Protein AF-A0A2S0KR18-F1 (afdb_monomer_lite)

Foldseek 3Di:
DDPVVVVQLVVQLVVQLVVLVVVLVVLVVVVLDDPVLSVVLSVVLSVQLSVLLSVLLVVLLVCLVVPPDPDDDDPPPPVRVVVSVVCSVPVSNVVRSCCSSVVVSVVSCVVSPSDD

Sequence (116 aa):
MDIDYKKSIICYAITSFFWIICWTIVLAQNGVMGIGKGTVFFLIAVLVGIPCGVIGGIIGNIIRTAAHPDMIITSNGVWGLLFQKIFWKIGPQAIGILFGAAIPFMILSKLFGFAE

Structure (mmCIF, N/CA/C/O backbone):
data_AF-A0A2S0KR18-F1
#
_entry.id   AF-A0A2S0KR18-F1
#
loop_
_atom_site.group_PDB
_atom_site.id
_atom_site.type_symbol
_atom_site.label_atom_id
_atom_site.label_alt_id
_atom_site.label_comp_id
_atom_site.label_asym_id
_atom_site.label_entity_id
_atom_site.label_seq_id
_atom_site.pdbx_PDB_ins_code
_atom_site.Cartn_x
_atom_site.Cartn_y
_atom_site.Cartn_z
_atom_site.occupancy
_atom_site.B_iso_or_equiv
_atom_site.auth_seq_id
_atom_site.auth_comp_id
_atom_site.auth_asym_id
_atom_site.auth_atom_id
_atom_site.pdbx_PDB_model_num
ATOM 1 N N . MET A 1 1 ? 22.885 -3.476 0.757 1.00 54.66 1 MET A N 1
ATOM 2 C CA . MET A 1 1 ? 21.514 -2.932 0.645 1.00 54.66 1 MET A CA 1
ATOM 3 C C . MET A 1 1 ? 21.657 -1.478 0.244 1.00 54.66 1 MET A C 1
ATOM 5 O O . MET A 1 1 ? 21.974 -0.651 1.096 1.00 54.66 1 MET A O 1
ATOM 9 N N . ASP A 1 2 ? 21.539 -1.207 -1.050 1.00 65.25 2 ASP A N 1
ATOM 10 C CA . ASP A 1 2 ? 21.913 0.083 -1.628 1.00 65.25 2 ASP A CA 1
ATOM 11 C C . ASP A 1 2 ? 20.983 1.210 -1.171 1.00 65.25 2 ASP A C 1
ATOM 13 O O . ASP A 1 2 ? 19.818 0.991 -0.824 1.00 65.25 2 ASP A O 1
ATOM 17 N N . ILE A 1 3 ? 21.510 2.435 -1.147 1.00 65.88 3 ILE A N 1
ATOM 18 C CA . ILE A 1 3 ? 20.792 3.639 -0.699 1.00 65.88 3 ILE A CA 1
ATOM 19 C C . ILE A 1 3 ? 19.483 3.828 -1.488 1.00 65.88 3 ILE A C 1
ATOM 21 O O . ILE A 1 3 ? 18.470 4.241 -0.918 1.00 65.88 3 ILE A O 1
ATOM 25 N N . ASP A 1 4 ? 19.466 3.447 -2.764 1.00 75.88 4 ASP A N 1
ATOM 26 C CA . ASP A 1 4 ? 18.290 3.550 -3.632 1.00 75.88 4 ASP A CA 1
ATOM 27 C C . ASP A 1 4 ? 17.179 2.551 -3.278 1.00 75.88 4 ASP A C 1
ATOM 29 O O . ASP A 1 4 ? 15.991 2.856 -3.424 1.00 75.88 4 ASP A O 1
ATOM 33 N N . TYR A 1 5 ? 17.532 1.394 -2.711 1.00 77.12 5 TYR A N 1
ATOM 34 C CA . TYR A 1 5 ? 16.550 0.428 -2.220 1.00 77.12 5 TYR A CA 1
ATOM 35 C C . TYR A 1 5 ? 15.832 0.946 -0.967 1.00 77.12 5 TYR A C 1
ATOM 37 O O . TYR A 1 5 ? 14.607 0.865 -0.867 1.00 77.12 5 TYR A O 1
ATOM 45 N N . LYS A 1 6 ? 16.573 1.566 -0.038 1.00 81.50 6 LYS A N 1
ATOM 46 C CA . LYS A 1 6 ? 15.986 2.179 1.168 1.00 81.50 6 LYS A CA 1
ATOM 47 C C . LYS A 1 6 ? 15.031 3.322 0.818 1.00 81.50 6 LYS A C 1
ATOM 49 O O . LYS A 1 6 ? 13.933 3.383 1.367 1.00 81.50 6 LYS A O 1
ATOM 54 N N . LYS A 1 7 ? 15.415 4.189 -0.127 1.00 84.81 7 LYS A N 1
ATOM 55 C CA . LYS A 1 7 ? 14.536 5.254 -0.642 1.00 84.81 7 LYS A CA 1
ATOM 56 C C . LYS A 1 7 ? 13.256 4.678 -1.255 1.00 84.81 7 LYS A C 1
ATOM 58 O O . LYS A 1 7 ? 12.173 5.179 -0.974 1.00 84.81 7 LYS A O 1
ATOM 63 N N . SER A 1 8 ? 13.371 3.590 -2.018 1.00 85.38 8 SER A N 1
ATOM 64 C CA . SER A 1 8 ? 12.221 2.925 -2.643 1.00 85.38 8 SER A CA 1
ATOM 65 C C . SER A 1 8 ? 11.236 2.361 -1.613 1.00 85.38 8 SER A C 1
ATOM 67 O O . SER A 1 8 ? 10.036 2.582 -1.748 1.00 85.38 8 SER A O 1
ATOM 69 N N . ILE A 1 9 ? 11.721 1.722 -0.540 1.00 89.75 9 ILE A N 1
ATOM 70 C CA . ILE A 1 9 ? 10.861 1.231 0.555 1.00 89.75 9 ILE A CA 1
ATOM 71 C C . ILE A 1 9 ? 10.086 2.376 1.213 1.00 89.75 9 ILE A C 1
ATOM 73 O O . ILE A 1 9 ? 8.887 2.244 1.457 1.00 89.75 9 ILE A O 1
ATOM 77 N N . ILE A 1 10 ? 10.748 3.506 1.480 1.00 92.00 10 ILE A N 1
ATOM 78 C CA . ILE A 1 10 ? 10.093 4.682 2.068 1.00 92.00 10 ILE A CA 1
ATOM 79 C C . ILE A 1 10 ? 8.981 5.186 1.138 1.00 92.00 10 ILE A C 1
ATOM 81 O O . ILE A 1 10 ? 7.869 5.444 1.595 1.00 92.00 10 ILE A O 1
ATOM 85 N N . CYS A 1 11 ? 9.233 5.253 -0.173 1.00 90.94 11 CYS A N 1
ATOM 86 C CA . CYS A 1 11 ? 8.202 5.607 -1.149 1.00 90.94 11 CYS A CA 1
ATOM 87 C C . CYS A 1 11 ? 7.025 4.615 -1.143 1.00 90.94 11 CYS A C 1
ATOM 89 O O . CYS A 1 11 ? 5.873 5.042 -1.231 1.00 90.94 11 CYS A O 1
ATOM 91 N N . TYR A 1 12 ? 7.279 3.310 -1.002 1.00 93.75 12 TYR A N 1
ATOM 92 C CA . TYR A 1 12 ? 6.217 2.298 -0.918 1.00 93.75 12 TYR A CA 1
ATOM 93 C C . TYR A 1 12 ? 5.378 2.457 0.354 1.00 93.75 12 TYR A C 1
ATOM 95 O O . TYR A 1 12 ? 4.154 2.361 0.300 1.00 93.75 12 TYR A O 1
ATOM 103 N N . ALA A 1 13 ? 6.009 2.775 1.485 1.00 93.69 13 ALA A N 1
ATOM 104 C CA . ALA A 1 13 ? 5.303 3.026 2.737 1.00 93.69 13 ALA A CA 1
ATOM 105 C C . ALA A 1 13 ? 4.412 4.277 2.648 1.00 93.69 13 ALA A C 1
ATOM 107 O O . ALA A 1 13 ? 3.237 4.221 3.009 1.00 93.69 13 ALA A O 1
ATOM 108 N N . ILE A 1 14 ? 4.940 5.382 2.105 1.00 94.38 14 ILE A N 1
ATOM 109 C CA . ILE A 1 14 ? 4.191 6.639 1.928 1.00 94.38 14 ILE A CA 1
ATOM 110 C C . ILE A 1 14 ? 2.994 6.436 0.992 1.00 94.38 14 ILE A C 1
ATOM 112 O O . ILE A 1 14 ? 1.882 6.859 1.303 1.00 94.38 14 ILE A O 1
ATOM 116 N N . THR A 1 15 ? 3.199 5.763 -0.142 1.00 93.06 15 THR A N 1
ATOM 117 C CA . THR A 1 15 ? 2.118 5.492 -1.106 1.00 93.06 15 THR A CA 1
ATOM 118 C C . THR A 1 15 ? 1.054 4.557 -0.533 1.00 93.06 15 THR A C 1
ATOM 120 O O . THR A 1 15 ? -0.133 4.809 -0.727 1.00 93.06 15 THR A O 1
ATOM 123 N N . SER A 1 16 ? 1.444 3.535 0.235 1.00 92.62 16 SER A N 1
ATOM 124 C CA . SER A 1 16 ? 0.498 2.652 0.937 1.00 92.62 16 SER A CA 1
ATOM 125 C C . SER A 1 16 ? -0.336 3.421 1.964 1.00 92.62 16 SER A C 1
ATOM 127 O O . SER A 1 16 ? -1.552 3.256 2.029 1.00 92.62 16 SER A O 1
ATOM 129 N N . PHE A 1 17 ? 0.298 4.305 2.738 1.00 95.06 17 PHE A N 1
ATOM 130 C CA . PHE A 1 17 ? -0.392 5.133 3.725 1.00 95.06 17 PHE A CA 1
ATOM 131 C C . PHE A 1 17 ? -1.418 6.072 3.082 1.00 95.06 17 PHE A C 1
ATOM 133 O O . PHE A 1 17 ? -2.549 6.172 3.557 1.00 95.06 17 PHE A O 1
ATOM 140 N N . PHE A 1 18 ? -1.050 6.702 1.963 1.00 94.81 18 PHE A N 1
ATOM 141 C CA . PHE A 1 18 ? -1.965 7.534 1.185 1.00 94.81 18 PHE A CA 1
ATOM 142 C C . PHE A 1 18 ? -3.209 6.750 0.735 1.00 94.81 18 PHE A C 1
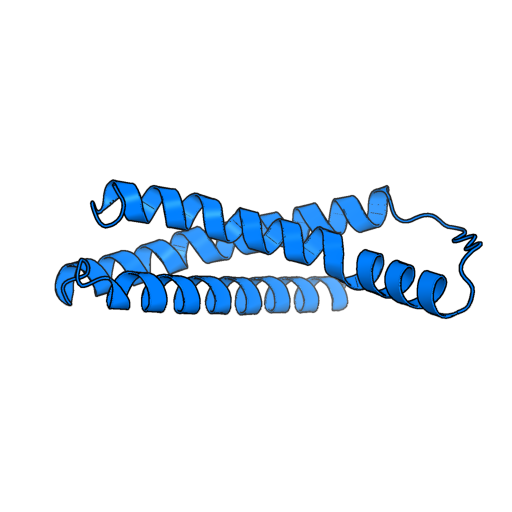ATOM 144 O O . PHE A 1 18 ? -4.331 7.209 0.945 1.00 94.81 18 PHE A O 1
ATOM 151 N N . TRP A 1 19 ? -3.027 5.537 0.200 1.00 92.88 19 TRP A N 1
ATOM 152 C CA . TRP A 1 19 ? -4.142 4.674 -0.210 1.00 92.88 19 TRP A CA 1
ATOM 153 C C . TRP A 1 19 ? -5.081 4.311 0.945 1.00 92.88 19 TRP A C 1
ATOM 155 O O . TRP A 1 19 ? -6.301 4.376 0.786 1.00 92.88 19 TRP A O 1
ATOM 165 N N . ILE A 1 20 ? -4.531 3.990 2.119 1.00 93.31 20 ILE A N 1
ATOM 166 C CA . ILE A 1 20 ? -5.323 3.665 3.315 1.00 93.31 20 ILE A CA 1
ATOM 167 C C . ILE A 1 20 ? -6.165 4.867 3.754 1.00 93.31 20 ILE A C 1
ATOM 169 O O . ILE A 1 20 ? -7.348 4.702 4.060 1.00 93.31 20 ILE A O 1
ATOM 173 N N . ILE A 1 21 ? -5.597 6.078 3.748 1.00 92.81 21 ILE A N 1
ATOM 174 C CA . ILE A 1 21 ? -6.345 7.305 4.059 1.00 92.81 21 ILE A CA 1
ATOM 175 C C . ILE A 1 21 ? -7.486 7.497 3.059 1.00 92.81 21 ILE A C 1
ATOM 177 O O . ILE A 1 21 ? -8.631 7.675 3.475 1.00 92.81 21 ILE A O 1
ATOM 181 N N . CYS A 1 22 ? -7.200 7.418 1.757 1.00 92.00 22 CYS A N 1
ATOM 182 C CA . CYS A 1 22 ? -8.209 7.593 0.715 1.00 92.00 22 CYS A CA 1
ATOM 183 C C . CYS A 1 22 ? -9.377 6.614 0.877 1.00 92.00 22 CYS A C 1
ATOM 185 O O . CYS A 1 22 ? -10.530 7.043 0.883 1.00 92.00 22 CYS A O 1
ATOM 187 N N . TRP A 1 23 ? -9.108 5.320 1.068 1.00 90.62 23 TRP A N 1
ATOM 188 C CA . TRP A 1 23 ? -10.188 4.352 1.268 1.00 90.62 23 TRP A CA 1
ATOM 189 C C . TRP A 1 23 ? -10.935 4.543 2.584 1.00 90.62 23 TRP A C 1
ATOM 191 O O . TRP A 1 23 ? -12.148 4.349 2.617 1.00 90.62 23 TRP A O 1
ATOM 201 N N . THR A 1 24 ? -10.256 4.961 3.653 1.00 88.75 24 THR A N 1
ATOM 202 C CA . THR A 1 24 ? -10.929 5.263 4.925 1.00 88.75 24 THR A CA 1
ATOM 203 C C . THR A 1 24 ? -11.896 6.438 4.767 1.00 88.75 24 THR A C 1
ATOM 205 O O . THR A 1 24 ? -13.010 6.373 5.277 1.00 88.75 24 THR A O 1
ATOM 208 N N . ILE A 1 25 ? -11.520 7.477 4.010 1.00 89.00 25 ILE A N 1
ATOM 209 C CA . ILE A 1 25 ? -12.404 8.613 3.696 1.00 89.00 25 ILE A CA 1
ATOM 210 C C . ILE A 1 25 ? -13.618 8.147 2.887 1.00 89.00 25 ILE A C 1
ATOM 212 O O . ILE A 1 25 ? -14.745 8.495 3.233 1.00 89.00 25 ILE A O 1
ATOM 216 N N . VAL A 1 26 ? -13.407 7.333 1.847 1.00 88.06 26 VAL A N 1
ATOM 217 C CA . VAL A 1 26 ? -14.506 6.769 1.042 1.00 88.06 26 VAL A CA 1
ATOM 218 C C . VAL A 1 26 ? -15.452 5.941 1.917 1.00 88.06 26 VAL A C 1
ATOM 220 O O . VAL A 1 26 ? -16.667 6.069 1.814 1.00 88.06 26 VAL A O 1
ATOM 223 N N . LEU A 1 27 ? -14.914 5.135 2.834 1.00 84.88 27 LEU A N 1
ATOM 224 C CA . LEU A 1 27 ? -15.719 4.320 3.742 1.00 84.88 27 LEU A CA 1
ATOM 225 C C . LEU A 1 27 ? -16.481 5.174 4.771 1.00 84.88 27 LEU A C 1
ATOM 227 O O . LEU A 1 27 ? -17.617 4.852 5.113 1.00 84.88 27 LEU A O 1
ATOM 231 N N . ALA A 1 28 ? -15.897 6.286 5.227 1.00 84.25 28 ALA A N 1
ATOM 232 C CA . ALA A 1 28 ? -16.558 7.241 6.114 1.00 84.25 28 ALA A CA 1
ATOM 233 C C . ALA A 1 28 ? -17.721 7.980 5.426 1.00 84.25 28 ALA A C 1
ATOM 235 O O . ALA A 1 28 ? -18.738 8.244 6.068 1.00 84.25 28 ALA A O 1
ATOM 236 N N . GLN A 1 29 ? -17.616 8.260 4.121 1.00 83.62 29 GLN A N 1
ATOM 237 C CA . GLN A 1 29 ? -18.698 8.875 3.336 1.00 83.62 29 GLN A CA 1
ATOM 238 C C . GLN A 1 29 ? -19.944 7.986 3.230 1.00 83.62 29 GLN A C 1
ATOM 240 O O . GLN A 1 29 ? -21.048 8.509 3.107 1.00 83.62 29 GLN A O 1
ATOM 245 N N . ASN A 1 30 ? -19.796 6.664 3.353 1.00 80.00 30 ASN A N 1
ATOM 246 C CA . ASN A 1 30 ? -20.923 5.727 3.339 1.00 80.00 30 ASN A CA 1
ATOM 247 C C . ASN A 1 30 ? -21.745 5.736 4.647 1.00 80.00 30 ASN A C 1
ATOM 249 O O . ASN A 1 30 ? -22.703 4.979 4.769 1.00 80.00 30 ASN A O 1
ATOM 253 N N . GLY A 1 31 ? -21.381 6.545 5.652 1.00 70.19 31 GLY A N 1
ATOM 254 C CA . GLY A 1 31 ? -22.148 6.706 6.898 1.00 70.19 31 GLY A CA 1
ATOM 255 C C . GLY A 1 31 ? -22.100 5.512 7.864 1.00 70.19 31 GLY A C 1
ATOM 256 O O . GLY A 1 31 ? -22.610 5.599 8.977 1.00 70.19 31 GLY A O 1
ATOM 257 N N . VAL A 1 32 ? -21.445 4.414 7.479 1.00 70.50 32 VAL A N 1
ATOM 258 C CA . VAL A 1 32 ? -21.302 3.175 8.269 1.00 70.50 32 VAL A CA 1
ATOM 259 C C . VAL A 1 32 ? -20.286 3.298 9.414 1.00 70.50 32 VAL A C 1
ATOM 261 O O . VAL A 1 32 ? -20.292 2.502 10.354 1.00 70.50 32 VAL A O 1
ATOM 264 N N . MET A 1 33 ? -19.396 4.293 9.356 1.00 76.19 33 MET A N 1
ATOM 265 C CA . MET A 1 33 ? -18.245 4.403 10.250 1.00 76.19 33 MET A CA 1
ATOM 266 C C . MET A 1 33 ? -18.478 5.437 11.364 1.00 76.19 33 MET A C 1
ATOM 268 O O . MET A 1 33 ? -18.245 6.629 11.191 1.00 76.19 33 MET A O 1
ATOM 272 N N . GLY A 1 34 ? -18.906 4.983 12.546 1.00 80.31 34 GLY A N 1
ATOM 273 C CA . GLY A 1 34 ? -18.947 5.833 13.745 1.00 80.31 34 GLY A CA 1
ATOM 274 C C . GLY A 1 34 ? -17.541 6.206 14.243 1.00 80.31 34 GLY A C 1
ATOM 275 O O . GLY A 1 34 ? -16.612 5.413 14.099 1.00 80.31 34 GLY A O 1
ATOM 276 N N . ILE A 1 35 ? -17.385 7.371 14.889 1.00 79.00 35 ILE A N 1
ATOM 277 C CA . ILE A 1 35 ? -16.081 7.949 15.302 1.00 79.00 35 ILE A CA 1
ATOM 278 C C . ILE A 1 35 ? -15.203 6.942 16.073 1.00 79.00 35 ILE A C 1
ATOM 280 O O . ILE A 1 35 ? -14.022 6.773 15.763 1.00 79.00 35 ILE A O 1
ATOM 284 N N . GLY A 1 36 ? -15.786 6.230 17.046 1.00 81.81 36 GLY A N 1
ATOM 285 C CA . GLY A 1 36 ? -15.061 5.257 17.871 1.00 81.81 36 GLY A CA 1
ATOM 286 C C . GLY A 1 36 ? -14.542 4.060 17.069 1.00 81.81 36 GLY A C 1
ATOM 287 O O . GLY A 1 36 ? -13.343 3.782 17.066 1.00 81.81 36 GLY A O 1
ATOM 288 N N . LYS A 1 37 ? -15.431 3.380 16.332 1.00 83.19 37 LYS A N 1
ATOM 289 C CA . LYS A 1 37 ? -15.058 2.220 15.505 1.00 83.19 37 LYS A CA 1
ATOM 290 C C . LYS A 1 37 ? -14.123 2.615 14.355 1.00 83.19 37 LYS A C 1
ATOM 292 O O . LYS A 1 37 ? -13.210 1.860 14.040 1.00 83.19 37 LYS A O 1
ATOM 297 N N . GLY A 1 38 ? -14.315 3.800 13.773 1.00 85.56 38 GLY A N 1
ATOM 298 C CA . GLY A 1 38 ? -13.490 4.322 12.684 1.00 85.56 38 GLY A CA 1
ATOM 299 C C . GLY A 1 38 ? -12.052 4.610 13.095 1.00 85.56 38 GLY A C 1
ATOM 300 O O . GLY A 1 38 ? -11.126 4.269 12.364 1.00 85.56 38 GLY A O 1
ATOM 301 N N . THR A 1 39 ? -11.848 5.153 14.297 1.00 86.06 39 THR A N 1
ATOM 302 C CA . THR A 1 39 ? -10.497 5.436 14.807 1.00 86.06 39 THR A CA 1
ATOM 303 C C . THR A 1 39 ? -9.710 4.147 15.038 1.00 86.06 39 THR A C 1
ATOM 305 O O . THR A 1 39 ? -8.563 4.028 14.608 1.00 86.06 39 THR A O 1
ATOM 308 N N . VAL A 1 40 ? -10.339 3.147 15.665 1.00 89.81 40 VAL A N 1
ATOM 309 C CA . VAL A 1 40 ? -9.715 1.835 15.903 1.00 89.81 40 VAL A CA 1
ATOM 310 C C . VAL A 1 40 ? -9.416 1.126 14.582 1.00 89.81 40 VAL A C 1
ATOM 312 O O . VAL A 1 40 ? -8.315 0.610 14.394 1.00 89.81 40 VAL A O 1
ATOM 315 N N . PHE A 1 41 ? -10.365 1.155 13.644 1.00 91.88 41 PHE A N 1
ATOM 316 C CA . PHE A 1 41 ? -10.179 0.600 12.308 1.00 91.88 41 PHE A CA 1
ATOM 317 C C . PHE A 1 41 ? -9.000 1.244 11.581 1.00 91.88 41 PHE A C 1
ATOM 319 O O . PHE A 1 41 ? -8.155 0.524 11.060 1.00 91.88 41 PHE A O 1
ATOM 326 N N . PHE A 1 42 ? -8.900 2.576 11.592 1.00 90.75 42 PHE A N 1
ATOM 327 C CA . PHE A 1 42 ? -7.807 3.289 10.935 1.00 90.75 42 PHE A CA 1
ATOM 328 C C . PHE A 1 42 ? -6.440 2.880 11.495 1.00 90.75 42 PHE A C 1
ATOM 330 O O . PHE A 1 42 ? -5.530 2.584 10.725 1.00 90.75 42 PHE A O 1
ATOM 337 N N . LEU A 1 43 ? -6.298 2.789 12.821 1.00 93.00 43 LEU A N 1
ATOM 338 C CA . LEU A 1 43 ? -5.038 2.376 13.449 1.00 93.00 43 LEU A CA 1
ATOM 339 C C . LEU A 1 43 ? -4.621 0.960 13.031 1.00 93.00 43 LEU A C 1
ATOM 341 O O . LEU A 1 43 ? -3.461 0.735 12.685 1.00 93.00 43 LEU A O 1
ATOM 345 N N . ILE A 1 44 ? -5.565 0.017 13.013 1.00 93.81 44 ILE A N 1
ATOM 346 C CA . ILE A 1 44 ? -5.296 -1.366 12.598 1.00 93.81 44 ILE A CA 1
ATOM 347 C C . ILE A 1 44 ? -5.009 -1.430 11.092 1.00 93.81 44 ILE A C 1
ATOM 349 O O . ILE A 1 44 ? -4.072 -2.109 10.671 1.00 93.81 44 ILE A O 1
ATOM 353 N N . ALA A 1 45 ? -5.764 -0.689 10.279 1.00 93.06 45 ALA A N 1
ATOM 354 C CA . ALA A 1 45 ? -5.571 -0.614 8.836 1.00 93.06 45 ALA A CA 1
ATOM 355 C C . ALA A 1 45 ? -4.199 -0.037 8.476 1.00 93.06 45 ALA A C 1
ATOM 357 O O . ALA A 1 45 ? -3.551 -0.546 7.569 1.00 93.06 45 ALA A O 1
ATOM 358 N N . VAL A 1 46 ? -3.713 0.965 9.208 1.00 94.31 46 VAL A N 1
ATOM 359 C CA . VAL A 1 46 ? -2.355 1.506 9.050 1.00 94.31 46 VAL A CA 1
ATOM 360 C C . VAL A 1 46 ? -1.302 0.476 9.467 1.00 94.31 46 VAL A C 1
ATOM 362 O O . VAL A 1 46 ? -0.342 0.251 8.728 1.00 94.31 46 VAL A O 1
ATOM 365 N N . LEU A 1 47 ? -1.499 -0.181 10.614 1.00 94.94 47 LEU A N 1
ATOM 366 C CA . LEU A 1 47 ? -0.547 -1.142 11.175 1.00 94.94 47 LEU A CA 1
ATOM 367 C C . LEU A 1 47 ? -0.369 -2.388 10.297 1.00 94.94 47 LEU A C 1
ATOM 369 O O . LEU A 1 47 ? 0.742 -2.899 10.190 1.00 94.94 47 LEU A O 1
ATOM 373 N N . VAL A 1 48 ? -1.436 -2.859 9.650 1.00 94.56 48 VAL A N 1
ATOM 374 C CA . VAL A 1 48 ? -1.402 -4.041 8.770 1.00 94.56 48 VAL A CA 1
ATOM 375 C C . VAL A 1 48 ? -1.195 -3.650 7.304 1.00 94.56 48 VAL A C 1
ATOM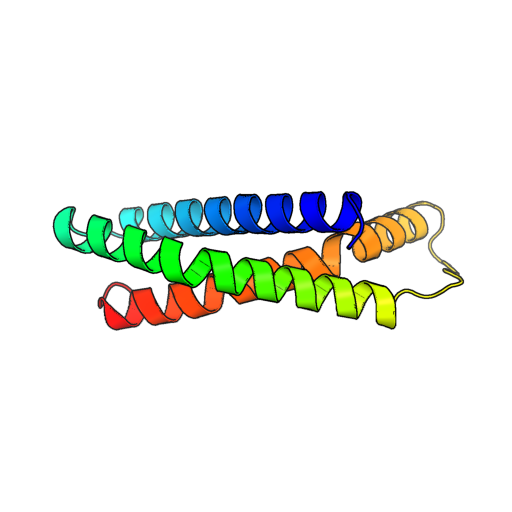 377 O O . VAL A 1 48 ? -0.408 -4.270 6.589 1.00 94.56 48 VAL A O 1
ATOM 380 N N . GLY A 1 49 ? -1.870 -2.599 6.843 1.00 92.44 49 GLY A N 1
ATOM 381 C CA . GLY A 1 49 ? -1.889 -2.199 5.440 1.00 92.44 49 GLY A CA 1
ATOM 382 C C . GLY A 1 49 ? -0.565 -1.620 4.947 1.00 92.44 49 GLY A C 1
ATOM 383 O O . GLY A 1 49 ? -0.181 -1.912 3.816 1.00 92.44 49 GLY A O 1
ATOM 384 N N . ILE A 1 50 ? 0.172 -0.855 5.768 1.00 94.50 50 ILE A N 1
ATOM 385 C CA . ILE A 1 50 ? 1.482 -0.323 5.349 1.00 94.50 50 ILE A CA 1
ATOM 386 C C . ILE A 1 50 ? 2.492 -1.460 5.127 1.00 94.50 50 ILE A C 1
ATOM 388 O O . ILE A 1 50 ? 3.060 -1.513 4.034 1.00 94.50 50 ILE A O 1
ATOM 392 N N . PRO A 1 51 ? 2.732 -2.388 6.080 1.00 95.25 51 PRO 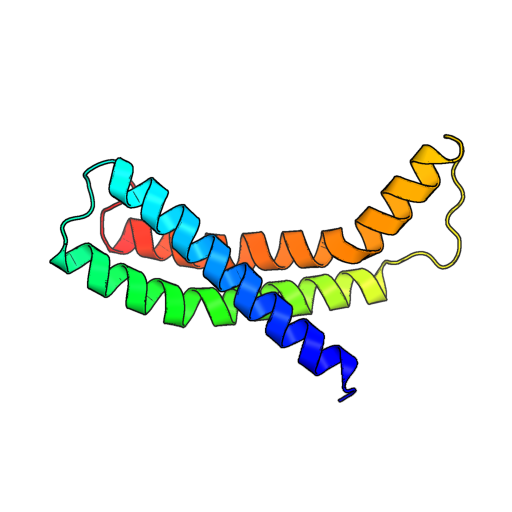A N 1
ATOM 393 C CA . PRO A 1 51 ? 3.653 -3.499 5.847 1.00 95.25 51 PRO A CA 1
ATOM 394 C C . PRO A 1 51 ? 3.261 -4.357 4.642 1.00 95.25 51 PRO A C 1
ATOM 396 O O . PRO A 1 51 ? 4.121 -4.673 3.820 1.00 95.25 51 PRO A O 1
ATOM 399 N N . CYS A 1 52 ? 1.975 -4.690 4.486 1.00 94.38 52 CYS A N 1
ATOM 400 C CA . CYS A 1 52 ? 1.505 -5.471 3.341 1.00 94.38 52 CYS A CA 1
ATOM 401 C C . CYS A 1 52 ? 1.674 -4.722 2.007 1.00 94.38 52 CYS A C 1
ATOM 403 O O . CYS A 1 52 ? 2.112 -5.324 1.026 1.00 94.38 52 CYS A O 1
ATOM 405 N N . GLY A 1 53 ? 1.411 -3.413 1.965 1.00 93.88 53 GLY A N 1
ATOM 406 C CA . GLY A 1 53 ? 1.659 -2.576 0.789 1.00 93.88 53 GLY A CA 1
ATOM 407 C C . GLY A 1 53 ? 3.148 -2.469 0.436 1.00 93.88 53 GLY A C 1
ATOM 408 O O . GLY A 1 53 ? 3.516 -2.589 -0.733 1.00 93.88 53 GLY A O 1
ATOM 409 N N . VAL A 1 54 ? 4.030 -2.356 1.437 1.00 95.06 54 VAL A N 1
ATOM 410 C CA . VAL A 1 54 ? 5.491 -2.393 1.243 1.00 95.06 54 VAL A CA 1
ATOM 411 C C . VAL A 1 54 ? 5.940 -3.741 0.680 1.00 95.06 54 VAL A C 1
ATOM 413 O O . VAL A 1 54 ? 6.706 -3.761 -0.284 1.00 95.06 54 VAL A O 1
ATOM 416 N N . ILE A 1 55 ? 5.448 -4.858 1.227 1.00 94.50 55 ILE A N 1
ATOM 417 C CA . ILE A 1 55 ? 5.725 -6.205 0.700 1.00 94.50 55 ILE A CA 1
ATOM 418 C C . ILE A 1 55 ? 5.257 -6.308 -0.756 1.00 94.50 55 ILE A C 1
ATOM 420 O O . ILE A 1 55 ? 6.014 -6.768 -1.610 1.00 94.50 55 ILE A O 1
ATOM 424 N N . GLY A 1 56 ? 4.059 -5.810 -1.063 1.00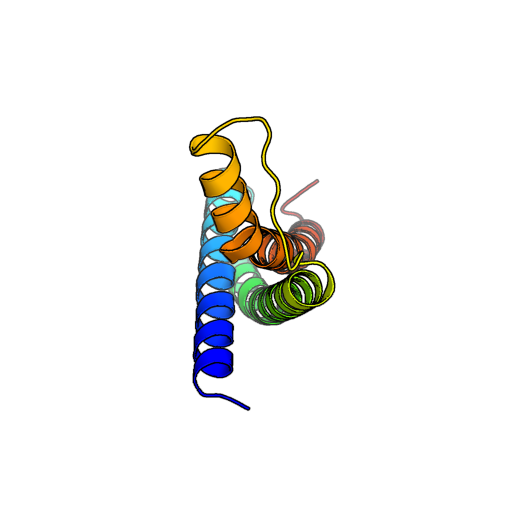 92.69 56 GLY A N 1
ATOM 425 C CA . GLY A 1 56 ? 3.544 -5.733 -2.428 1.00 92.69 56 GLY A CA 1
ATOM 426 C C . GLY A 1 56 ? 4.454 -4.931 -3.366 1.00 92.69 56 GLY A C 1
ATOM 427 O O . GLY A 1 56 ? 4.767 -5.392 -4.463 1.00 92.69 56 GLY A O 1
ATOM 428 N N . GLY A 1 57 ? 4.955 -3.775 -2.925 1.00 92.94 57 GLY A N 1
ATOM 429 C CA . GLY A 1 57 ? 5.918 -2.968 -3.682 1.00 92.94 57 GLY A CA 1
ATOM 430 C C . GLY A 1 57 ? 7.257 -3.673 -3.913 1.00 92.94 57 GLY A C 1
ATOM 431 O O . GLY A 1 57 ? 7.808 -3.601 -5.014 1.00 92.94 57 GLY A O 1
ATOM 432 N N . ILE A 1 58 ? 7.753 -4.413 -2.915 1.00 93.12 58 ILE A N 1
ATOM 433 C CA . ILE A 1 58 ? 8.961 -5.243 -3.040 1.00 93.12 58 ILE A CA 1
ATOM 434 C C . ILE A 1 58 ? 8.737 -6.348 -4.078 1.00 93.12 58 ILE A C 1
ATOM 436 O O . ILE A 1 58 ? 9.561 -6.499 -4.981 1.00 93.12 58 ILE A O 1
ATOM 440 N N . ILE A 1 59 ? 7.614 -7.069 -4.005 1.00 92.75 59 ILE A N 1
ATOM 441 C CA . ILE A 1 59 ? 7.256 -8.115 -4.976 1.00 92.75 59 ILE A CA 1
ATOM 442 C C . ILE A 1 59 ? 7.157 -7.522 -6.384 1.00 92.75 59 ILE A C 1
ATOM 444 O O . ILE A 1 59 ? 7.756 -8.050 -7.319 1.00 92.75 59 ILE A O 1
ATOM 448 N N . GLY A 1 60 ? 6.478 -6.386 -6.540 1.00 91.00 60 GLY A N 1
ATOM 449 C CA . GLY A 1 60 ? 6.399 -5.684 -7.819 1.00 91.00 60 GLY A CA 1
ATOM 450 C C . GLY A 1 60 ? 7.776 -5.293 -8.360 1.00 91.00 60 GLY A C 1
ATOM 451 O O . GLY A 1 60 ? 8.038 -5.424 -9.554 1.00 91.00 60 GLY A O 1
ATOM 452 N N . ASN A 1 61 ? 8.701 -4.878 -7.493 1.00 90.81 61 ASN A N 1
ATOM 453 C CA . ASN A 1 61 ? 10.060 -4.536 -7.906 1.00 90.81 61 ASN A CA 1
ATOM 454 C C . ASN A 1 61 ? 10.875 -5.770 -8.324 1.00 90.81 61 ASN A C 1
ATOM 456 O O . ASN A 1 61 ? 11.678 -5.686 -9.259 1.00 90.81 61 ASN A O 1
ATOM 460 N N . ILE A 1 62 ? 10.651 -6.911 -7.668 1.00 90.00 62 ILE A N 1
ATOM 461 C CA . ILE A 1 62 ? 11.232 -8.199 -8.063 1.00 90.00 62 ILE A CA 1
ATOM 462 C C . ILE A 1 62 ? 10.706 -8.594 -9.444 1.00 90.00 62 ILE A C 1
ATOM 464 O O . ILE A 1 62 ? 11.508 -8.876 -10.328 1.00 90.00 62 ILE A O 1
ATOM 468 N N . ILE A 1 63 ? 9.389 -8.522 -9.666 1.00 89.62 63 ILE A N 1
ATOM 469 C CA . ILE A 1 63 ? 8.768 -8.818 -10.967 1.00 89.62 63 ILE A CA 1
ATOM 470 C C . ILE A 1 63 ? 9.331 -7.906 -12.053 1.00 89.62 63 ILE A C 1
ATOM 472 O O . ILE A 1 63 ? 9.716 -8.387 -13.114 1.00 89.62 63 ILE A O 1
ATOM 476 N N . ARG A 1 64 ? 9.442 -6.599 -11.785 1.00 88.88 64 ARG A N 1
ATOM 477 C CA . ARG A 1 64 ? 10.076 -5.665 -12.719 1.00 88.88 64 ARG A CA 1
ATOM 478 C C 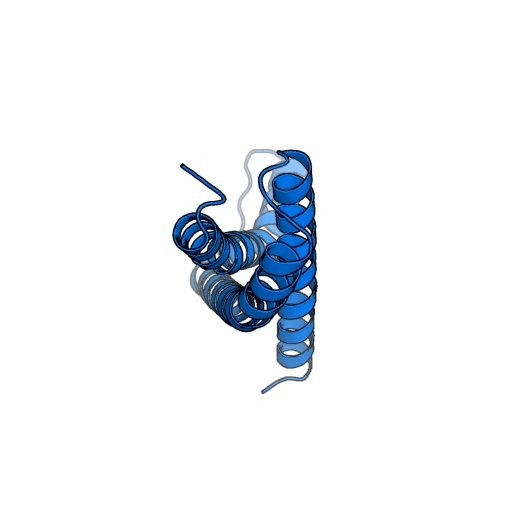. ARG A 1 64 ? 11.489 -6.120 -13.065 1.00 88.88 64 ARG A C 1
ATOM 480 O O . ARG A 1 64 ? 11.834 -6.159 -14.233 1.00 88.88 64 ARG A O 1
ATOM 487 N N . THR A 1 65 ? 12.306 -6.440 -12.071 1.00 85.81 65 THR A N 1
ATOM 488 C CA . THR A 1 65 ? 13.711 -6.801 -12.308 1.00 85.81 65 THR A CA 1
ATOM 489 C C . THR A 1 65 ? 13.842 -8.144 -13.033 1.00 85.81 65 THR A C 1
ATOM 491 O O . THR A 1 65 ? 14.764 -8.311 -13.818 1.00 85.81 65 THR A O 1
ATOM 494 N N . ALA A 1 66 ? 12.909 -9.074 -12.814 1.00 86.19 66 ALA A N 1
ATOM 495 C CA . ALA A 1 66 ? 12.910 -10.388 -13.451 1.00 86.19 66 ALA A CA 1
ATOM 496 C C . ALA A 1 66 ? 12.342 -10.383 -14.881 1.00 86.19 66 ALA A C 1
ATOM 498 O O . ALA A 1 66 ? 12.787 -11.167 -15.712 1.00 86.19 66 ALA A O 1
ATOM 499 N N . ALA A 1 67 ? 11.343 -9.541 -15.160 1.00 87.25 67 ALA A N 1
ATOM 500 C CA . ALA A 1 67 ? 10.590 -9.565 -16.416 1.00 87.25 67 ALA A CA 1
ATOM 501 C C . ALA A 1 67 ? 10.888 -8.385 -17.351 1.00 87.25 67 ALA A C 1
ATOM 503 O O . ALA A 1 67 ? 10.422 -8.390 -18.490 1.00 87.25 67 ALA A O 1
ATOM 504 N N . HIS A 1 68 ? 11.618 -7.363 -16.891 1.00 84.00 68 HIS A N 1
ATOM 505 C CA . HIS A 1 68 ? 11.956 -6.218 -17.729 1.00 84.00 68 HIS A CA 1
ATOM 506 C C . HIS A 1 68 ? 12.833 -6.663 -18.910 1.00 84.00 68 HIS A C 1
ATOM 508 O O . HIS A 1 68 ? 13.932 -7.166 -18.682 1.00 84.00 68 HIS A O 1
ATOM 514 N N . PRO A 1 69 ? 12.383 -6.461 -20.160 1.00 78.56 69 PRO A N 1
ATOM 515 C CA . PRO A 1 69 ? 13.136 -6.884 -21.332 1.00 78.56 69 PRO A CA 1
ATOM 516 C C . PRO A 1 69 ? 14.350 -5.979 -21.579 1.00 78.56 69 PRO A C 1
ATOM 518 O O . PRO A 1 69 ? 14.257 -4.756 -21.458 1.00 78.56 69 PRO A O 1
ATOM 521 N N . ASP A 1 70 ? 15.467 -6.572 -22.004 1.00 74.88 70 ASP A N 1
ATOM 522 C CA . ASP A 1 70 ? 16.700 -5.839 -22.335 1.00 74.88 70 ASP A CA 1
ATOM 523 C C . ASP A 1 70 ? 16.565 -4.994 -23.612 1.00 74.88 70 ASP A C 1
ATOM 525 O O . ASP A 1 70 ? 17.174 -3.931 -23.739 1.00 74.88 70 ASP A O 1
ATOM 529 N N . MET A 1 71 ? 15.729 -5.437 -24.557 1.00 72.50 71 MET A N 1
ATOM 530 C CA . MET A 1 71 ? 15.406 -4.704 -25.780 1.00 72.50 71 MET A CA 1
ATOM 531 C C . MET A 1 71 ? 13.901 -4.500 -25.903 1.00 72.50 71 MET A C 1
ATOM 533 O O . MET A 1 71 ? 13.117 -5.447 -25.934 1.00 72.50 71 MET A O 1
ATOM 537 N N . ILE A 1 72 ? 13.502 -3.236 -26.018 1.00 69.19 72 ILE A N 1
ATOM 538 C CA . ILE A 1 72 ? 12.119 -2.830 -26.245 1.00 69.19 72 ILE A CA 1
ATOM 539 C C . ILE A 1 72 ? 11.973 -2.443 -27.723 1.00 69.19 72 ILE A C 1
ATOM 541 O O . ILE A 1 72 ? 12.379 -1.354 -28.127 1.00 69.19 72 ILE A O 1
ATOM 545 N N . ILE A 1 73 ? 11.411 -3.343 -28.534 1.00 68.12 73 ILE A N 1
ATOM 546 C CA . ILE A 1 73 ? 11.120 -3.095 -29.953 1.00 68.12 73 ILE A CA 1
ATOM 547 C C . ILE A 1 73 ? 9.656 -2.660 -30.061 1.00 68.12 73 ILE A C 1
ATOM 549 O O . ILE A 1 73 ? 8.753 -3.447 -29.789 1.00 68.12 73 ILE A O 1
ATOM 553 N N . THR A 1 74 ? 9.408 -1.405 -30.439 1.00 66.94 74 THR A N 1
ATOM 554 C CA . THR A 1 74 ? 8.047 -0.866 -30.578 1.00 66.94 74 THR A CA 1
ATOM 555 C C . THR A 1 74 ? 7.716 -0.591 -32.037 1.00 66.94 74 THR A C 1
ATOM 557 O O . THR A 1 74 ? 8.371 0.234 -32.668 1.00 66.94 74 THR A O 1
ATOM 560 N N . SER A 1 75 ? 6.653 -1.209 -32.553 1.00 65.75 75 SER A N 1
ATOM 561 C CA . SER A 1 75 ? 6.082 -0.913 -33.879 1.00 65.75 75 SER A CA 1
ATOM 562 C C . SER A 1 75 ? 5.218 0.360 -33.903 1.00 65.75 75 SER A C 1
ATOM 564 O O . SER A 1 75 ? 4.890 0.858 -34.972 1.00 65.75 75 SER A O 1
ATOM 566 N N . ASN A 1 76 ? 4.869 0.909 -32.731 1.00 64.81 76 ASN A N 1
ATOM 567 C CA . ASN A 1 76 ? 3.896 2.002 -32.558 1.00 64.81 76 ASN A CA 1
ATOM 568 C C . ASN A 1 76 ? 4.529 3.406 -32.405 1.00 64.81 76 ASN A C 1
ATOM 570 O O . ASN A 1 76 ? 3.915 4.309 -31.835 1.00 64.81 76 ASN A O 1
ATOM 574 N N . GLY A 1 77 ? 5.766 3.608 -32.873 1.00 79.31 77 GLY A N 1
ATOM 575 C CA . GLY A 1 77 ? 6.458 4.902 -32.795 1.00 79.31 77 GLY A CA 1
ATOM 576 C C . GLY A 1 77 ? 6.824 5.355 -31.367 1.00 79.31 77 GLY A C 1
ATOM 577 O O . GLY A 1 77 ? 6.855 4.565 -30.424 1.00 79.31 77 GLY A O 1
ATOM 578 N N . VAL A 1 78 ? 7.119 6.653 -31.202 1.00 80.56 78 VAL A N 1
ATOM 579 C CA . VAL A 1 78 ? 7.689 7.242 -29.966 1.00 80.56 78 VAL A CA 1
ATOM 580 C C . VAL A 1 78 ? 6.785 7.068 -28.736 1.00 80.56 78 VAL A C 1
ATOM 582 O O . VAL A 1 78 ? 7.279 6.832 -27.632 1.00 80.56 78 VAL A O 1
ATOM 585 N N . TRP A 1 79 ? 5.463 7.128 -28.913 1.00 80.69 79 TRP A N 1
ATOM 586 C CA . TRP A 1 79 ? 4.501 6.976 -27.817 1.00 80.69 79 TRP A CA 1
ATOM 587 C C . TRP A 1 79 ? 4.497 5.567 -27.219 1.00 80.69 79 TRP A C 1
ATOM 589 O O . TRP A 1 79 ? 4.461 5.431 -25.997 1.00 80.69 79 TRP A O 1
ATOM 599 N N . GLY A 1 80 ? 4.612 4.523 -28.047 1.00 81.75 80 GLY A N 1
ATOM 600 C CA . GLY A 1 80 ? 4.710 3.142 -27.563 1.00 81.75 80 GLY A CA 1
ATOM 601 C C . GLY A 1 80 ? 5.945 2.929 -26.686 1.00 81.75 80 GLY A C 1
ATOM 602 O O . GLY A 1 80 ? 5.853 2.340 -25.609 1.00 81.75 80 GLY A O 1
ATOM 603 N N . LEU A 1 81 ? 7.080 3.501 -27.097 1.00 84.25 81 LEU A N 1
ATOM 604 C CA . LEU A 1 81 ? 8.328 3.438 -26.337 1.00 84.25 81 LEU A CA 1
ATOM 605 C C . LEU A 1 81 ? 8.207 4.144 -24.978 1.00 84.25 81 LEU A C 1
ATOM 607 O O . LEU A 1 81 ? 8.686 3.632 -23.964 1.00 84.25 81 LEU A O 1
ATOM 611 N N . LEU A 1 82 ? 7.559 5.313 -24.945 1.00 84.06 82 LEU A N 1
ATOM 612 C CA . LEU A 1 82 ? 7.343 6.080 -23.716 1.00 84.06 82 LEU A CA 1
ATOM 613 C C . LEU A 1 82 ? 6.458 5.325 -22.720 1.00 84.06 82 LEU A C 1
ATOM 615 O O . LEU A 1 82 ? 6.846 5.183 -21.558 1.00 84.06 82 LEU A O 1
ATOM 619 N N . PHE A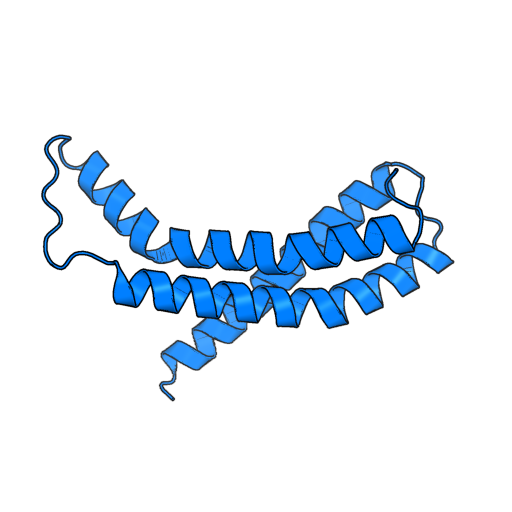 1 83 ? 5.315 4.792 -23.162 1.00 83.75 83 PHE A N 1
ATOM 620 C CA . PHE A 1 83 ? 4.429 4.014 -22.292 1.00 83.75 83 PHE A CA 1
ATOM 621 C C . PHE A 1 83 ? 5.121 2.780 -21.731 1.00 83.75 83 PHE A C 1
ATOM 623 O O . PHE A 1 83 ? 4.995 2.506 -20.541 1.00 83.75 83 PHE A O 1
ATOM 630 N N . GLN A 1 84 ? 5.897 2.071 -22.548 1.00 84.81 84 GLN A N 1
ATOM 631 C CA . GLN A 1 84 ? 6.589 0.869 -22.103 1.00 84.81 84 GLN A CA 1
ATOM 632 C C . GLN A 1 84 ? 7.674 1.197 -21.068 1.00 84.81 84 GLN A C 1
ATOM 634 O O . GLN A 1 84 ? 7.761 0.532 -20.036 1.00 84.81 84 GLN A O 1
ATOM 639 N N . LYS A 1 85 ? 8.429 2.286 -21.263 1.00 84.06 85 LYS A N 1
ATOM 640 C CA . LYS A 1 85 ? 9.383 2.781 -20.257 1.00 84.06 85 LYS A CA 1
ATOM 641 C C . LYS A 1 85 ? 8.696 3.170 -18.945 1.00 84.06 85 LYS A C 1
ATOM 643 O O . LYS A 1 85 ? 9.202 2.837 -17.876 1.00 84.06 85 LYS A O 1
ATOM 648 N N . ILE A 1 86 ? 7.557 3.862 -19.002 1.00 85.62 86 ILE A N 1
ATOM 649 C CA . ILE A 1 86 ? 6.806 4.277 -17.803 1.00 85.62 86 ILE A CA 1
ATOM 650 C C . ILE A 1 86 ? 6.203 3.062 -17.089 1.00 85.62 86 ILE A C 1
ATOM 652 O O . ILE A 1 86 ? 6.338 2.942 -15.869 1.00 85.62 86 ILE A O 1
ATOM 656 N N . PHE A 1 87 ? 5.593 2.145 -17.844 1.00 87.50 87 PHE A N 1
ATOM 657 C CA . PHE A 1 87 ? 5.015 0.910 -17.326 1.00 87.50 87 PHE A CA 1
ATOM 658 C C . PHE A 1 87 ? 6.058 0.110 -16.561 1.00 87.50 87 PHE A C 1
ATOM 660 O O . PHE A 1 87 ? 5.836 -0.248 -15.413 1.00 87.50 87 PHE A O 1
ATOM 667 N N . TRP A 1 88 ? 7.233 -0.106 -17.141 1.00 86.50 88 TRP A N 1
ATOM 668 C CA . TRP A 1 88 ? 8.266 -0.850 -16.441 1.00 86.50 88 TRP A CA 1
ATOM 669 C C . TRP A 1 88 ? 8.910 -0.070 -15.304 1.00 86.50 88 TRP A C 1
ATOM 671 O O . TRP A 1 88 ? 9.410 -0.684 -14.373 1.00 86.50 88 TRP A O 1
ATOM 681 N N . LYS A 1 89 ? 8.885 1.263 -15.323 1.00 83.88 89 LYS A N 1
ATOM 682 C CA . LYS A 1 89 ? 9.420 2.063 -14.218 1.00 83.88 89 LYS A CA 1
ATOM 683 C C . LYS A 1 89 ? 8.557 1.970 -12.954 1.00 83.88 89 LYS A C 1
ATOM 685 O O . LYS A 1 89 ? 9.119 1.972 -11.861 1.00 83.88 89 LYS A O 1
ATOM 690 N N . ILE A 1 90 ? 7.227 1.937 -13.092 1.00 85.94 90 ILE A N 1
ATOM 691 C CA . ILE A 1 90 ? 6.295 2.124 -11.959 1.00 85.94 90 ILE A CA 1
ATOM 692 C C . ILE A 1 90 ? 5.202 1.044 -11.883 1.00 85.94 90 ILE A C 1
ATOM 694 O O . ILE A 1 90 ? 4.693 0.770 -10.801 1.00 85.94 90 ILE A O 1
ATOM 698 N N . GLY A 1 91 ? 4.826 0.428 -13.000 1.00 88.38 91 GLY A N 1
ATOM 699 C CA . GLY A 1 91 ? 3.644 -0.428 -13.140 1.00 88.38 91 GLY A CA 1
ATOM 700 C C . GLY A 1 91 ? 3.608 -1.607 -12.168 1.00 88.38 91 GLY A C 1
ATOM 701 O O . GLY A 1 91 ? 2.726 -1.629 -11.309 1.00 88.38 91 GLY A O 1
ATOM 702 N N . PRO A 1 92 ? 4.553 -2.564 -12.240 1.00 91.69 92 PRO A N 1
ATOM 703 C CA . PRO A 1 92 ? 4.558 -3.724 -11.350 1.00 91.69 92 PRO A CA 1
ATOM 704 C C . PRO A 1 92 ? 4.553 -3.348 -9.862 1.00 91.69 92 PRO A C 1
ATOM 706 O O . PRO A 1 92 ? 3.833 -3.958 -9.073 1.00 91.69 92 PRO A O 1
ATOM 709 N N . GLN A 1 93 ? 5.309 -2.316 -9.472 1.00 92.38 93 GLN A N 1
ATOM 710 C CA . GLN A 1 93 ? 5.357 -1.836 -8.089 1.00 92.38 93 GLN A CA 1
ATOM 711 C C . GLN A 1 93 ? 4.047 -1.191 -7.653 1.00 92.38 93 GLN A C 1
ATOM 713 O O . GLN A 1 93 ? 3.564 -1.490 -6.566 1.00 92.38 93 GLN A O 1
ATOM 718 N N . ALA A 1 94 ? 3.462 -0.328 -8.485 1.00 90.44 94 ALA A N 1
ATOM 719 C CA . ALA A 1 94 ? 2.200 0.333 -8.178 1.00 90.44 94 ALA A CA 1
ATOM 720 C C . ALA A 1 94 ? 1.061 -0.681 -8.027 1.00 90.44 94 ALA A C 1
ATOM 722 O O . ALA A 1 94 ? 0.283 -0.584 -7.083 1.00 90.44 94 ALA A O 1
ATOM 723 N N . ILE A 1 95 ? 1.009 -1.687 -8.906 1.00 92.88 95 ILE A N 1
ATOM 724 C CA . ILE A 1 95 ? 0.043 -2.788 -8.825 1.00 92.88 95 ILE A CA 1
ATOM 725 C C . ILE A 1 95 ? 0.259 -3.590 -7.536 1.00 92.88 95 ILE A C 1
ATOM 727 O O . ILE A 1 95 ? -0.695 -3.849 -6.803 1.00 92.88 95 ILE A O 1
ATOM 731 N N . GLY A 1 96 ? 1.510 -3.938 -7.227 1.00 91.94 96 GLY A N 1
ATOM 732 C CA . GLY A 1 96 ? 1.854 -4.655 -6.003 1.00 91.94 96 GLY A CA 1
ATOM 733 C C . GLY A 1 96 ? 1.440 -3.903 -4.736 1.00 91.94 96 GLY A C 1
ATOM 734 O O . GLY A 1 96 ? 0.822 -4.495 -3.855 1.00 91.94 96 GLY A O 1
ATOM 735 N N . ILE A 1 97 ? 1.714 -2.598 -4.659 1.00 93.75 97 ILE A N 1
ATOM 736 C CA . ILE A 1 97 ? 1.310 -1.739 -3.531 1.00 93.75 97 ILE A CA 1
ATOM 737 C C . ILE A 1 97 ? -0.213 -1.657 -3.429 1.00 93.75 97 ILE A C 1
ATOM 739 O O . ILE A 1 97 ? -0.756 -1.798 -2.335 1.00 93.75 97 ILE A O 1
ATOM 743 N N . LEU A 1 98 ? -0.900 -1.468 -4.561 1.00 93.12 98 LEU A N 1
ATOM 744 C CA . LEU A 1 98 ? -2.355 -1.364 -4.604 1.00 93.12 98 LEU A CA 1
ATOM 745 C C . LEU A 1 98 ? -3.008 -2.619 -4.023 1.00 93.12 98 LEU A C 1
ATOM 747 O O . LEU A 1 98 ? -3.801 -2.508 -3.095 1.00 93.12 98 LEU A O 1
ATOM 751 N N . PHE A 1 99 ? -2.647 -3.810 -4.507 1.00 93.69 99 PHE A N 1
ATOM 752 C CA . PHE A 1 99 ? -3.206 -5.060 -3.982 1.00 93.69 99 PHE A CA 1
ATOM 753 C C . PHE A 1 99 ? -2.729 -5.366 -2.559 1.00 93.69 99 PHE A C 1
ATOM 755 O O . PHE A 1 99 ? -3.529 -5.800 -1.728 1.00 93.69 99 PHE A O 1
ATOM 762 N N . GLY A 1 100 ? -1.457 -5.091 -2.261 1.00 91.50 100 GLY A N 1
ATOM 763 C CA . GLY A 1 100 ? -0.873 -5.287 -0.936 1.00 91.50 100 GLY A CA 1
ATOM 764 C C . GLY A 1 100 ? -1.566 -4.463 0.149 1.00 91.50 100 GLY A C 1
ATOM 765 O O . GLY A 1 100 ? -1.751 -4.961 1.254 1.00 91.50 100 GLY A O 1
ATOM 766 N N . ALA A 1 101 ? -2.009 -3.243 -0.161 1.00 92.94 101 ALA A N 1
ATOM 767 C CA . ALA A 1 101 ? -2.785 -2.414 0.761 1.00 92.94 101 ALA A CA 1
ATOM 768 C C . ALA A 1 101 ? -4.302 -2.693 0.689 1.00 92.94 101 ALA A C 1
ATOM 770 O O . ALA A 1 101 ? -4.972 -2.668 1.721 1.00 92.94 101 ALA A O 1
ATOM 771 N N . ALA A 1 102 ? -4.852 -2.986 -0.498 1.00 93.31 102 ALA A N 1
ATOM 772 C CA . ALA A 1 102 ? -6.292 -3.193 -0.701 1.00 93.31 102 ALA A CA 1
ATOM 773 C C . ALA A 1 102 ? -6.820 -4.426 0.027 1.00 93.31 102 ALA A C 1
ATOM 775 O O . ALA A 1 102 ? -7.847 -4.359 0.695 1.00 93.31 102 ALA A O 1
ATOM 776 N N . ILE A 1 103 ? -6.140 -5.565 -0.118 1.00 94.19 103 ILE A N 1
ATOM 777 C CA . ILE A 1 103 ? -6.599 -6.848 0.424 1.00 94.19 103 ILE A CA 1
ATOM 778 C C . ILE A 1 103 ? -6.792 -6.788 1.949 1.00 94.19 103 ILE A C 1
ATOM 780 O O . ILE A 1 103 ? -7.903 -7.070 2.401 1.00 94.19 103 ILE A O 1
ATOM 784 N N . PRO A 1 104 ? -5.790 -6.391 2.762 1.00 92.62 104 PRO A N 1
ATOM 785 C CA . PRO A 1 104 ? -5.982 -6.292 4.205 1.00 92.62 104 PRO A CA 1
ATOM 786 C C . PRO A 1 104 ? -7.027 -5.236 4.569 1.00 92.62 104 PRO A C 1
ATOM 788 O O . PRO A 1 104 ? -7.817 -5.472 5.478 1.00 92.62 104 PRO A O 1
ATOM 791 N N . PHE A 1 105 ? -7.092 -4.114 3.842 1.00 92.94 105 PHE A N 1
ATOM 792 C CA . PHE A 1 105 ? -8.120 -3.098 4.066 1.00 92.94 105 PHE A CA 1
ATOM 793 C C . PHE A 1 105 ? -9.536 -3.661 3.870 1.00 92.94 105 PHE A C 1
ATOM 795 O O . PHE A 1 105 ? -10.397 -3.459 4.724 1.00 92.94 105 PHE A O 1
ATOM 802 N N . MET A 1 106 ? -9.771 -4.410 2.788 1.00 92.69 106 MET A N 1
ATOM 803 C CA . MET A 1 106 ? -11.061 -5.050 2.497 1.00 92.69 106 MET A CA 1
ATOM 804 C C . MET A 1 106 ? -11.420 -6.138 3.515 1.00 92.69 106 MET A C 1
ATOM 806 O O . MET A 1 106 ? -12.579 -6.279 3.896 1.00 92.69 106 MET A O 1
ATOM 810 N N . ILE A 1 107 ? -10.439 -6.914 3.977 1.00 93.25 107 ILE A N 1
ATOM 811 C CA . ILE A 1 107 ? -10.668 -7.922 5.021 1.00 93.25 107 ILE A CA 1
ATOM 812 C C . ILE A 1 107 ? -11.058 -7.237 6.334 1.00 93.25 107 ILE A C 1
ATOM 814 O O . ILE A 1 107 ? -12.025 -7.641 6.982 1.00 93.25 107 ILE A O 1
ATOM 818 N N . LEU A 1 108 ? -10.343 -6.176 6.711 1.00 92.50 108 LEU A N 1
ATOM 819 C CA . LEU A 1 108 ? -10.640 -5.408 7.916 1.00 92.50 108 LEU A CA 1
ATOM 820 C C . LEU A 1 108 ? -12.002 -4.716 7.821 1.00 92.50 108 LEU A C 1
ATOM 822 O O . LEU A 1 108 ? -12.733 -4.699 8.808 1.00 92.50 108 LEU A O 1
ATOM 826 N N . SER A 1 109 ? -12.374 -4.164 6.661 1.00 89.88 109 SER A N 1
ATOM 827 C CA . SER A 1 109 ? -13.662 -3.476 6.517 1.00 89.88 109 SER A CA 1
ATOM 828 C C . SER A 1 109 ? -14.833 -4.442 6.697 1.00 89.88 109 SER A C 1
ATOM 830 O O . SER A 1 109 ? -15.805 -4.092 7.368 1.00 89.88 109 SER A O 1
ATOM 832 N N . LYS A 1 110 ? -14.707 -5.678 6.201 1.00 90.38 110 LYS A N 1
ATOM 833 C CA . LYS A 1 110 ? -15.677 -6.755 6.451 1.00 90.38 110 LYS A CA 1
ATOM 834 C C . LYS A 1 110 ? -15.692 -7.201 7.910 1.00 90.38 110 LYS A C 1
ATOM 836 O O . LYS A 1 110 ? -16.762 -7.323 8.495 1.00 90.38 110 LYS A O 1
ATOM 841 N N . LEU A 1 111 ? -14.522 -7.385 8.526 1.00 90.62 111 LEU A N 1
ATOM 842 C CA . LEU A 1 111 ? -14.414 -7.801 9.930 1.00 90.62 111 LEU A CA 1
ATOM 843 C C . LEU A 1 111 ? -15.083 -6.803 10.890 1.00 90.62 111 LEU A C 1
ATOM 845 O O . LEU A 1 111 ? -15.694 -7.203 11.877 1.00 90.62 111 LEU A O 1
ATOM 849 N N . PHE A 1 112 ? -14.979 -5.507 10.596 1.00 86.75 112 PHE A N 1
ATOM 850 C CA . PHE A 1 112 ? -15.602 -4.442 11.384 1.00 86.75 112 PHE A CA 1
ATOM 851 C C . PHE A 1 112 ? -17.073 -4.174 11.014 1.00 86.75 112 PHE A C 1
ATOM 853 O O . PHE A 1 112 ? -17.721 -3.359 11.676 1.00 86.75 112 PHE A O 1
ATOM 860 N N . GLY A 1 113 ? -17.608 -4.863 9.999 1.00 83.88 113 GLY A N 1
ATOM 861 C CA . GLY A 1 113 ? -18.992 -4.721 9.541 1.00 83.88 113 GLY A CA 1
ATOM 862 C C . GLY A 1 113 ? -19.270 -3.420 8.785 1.00 83.88 113 GLY A C 1
ATOM 863 O O . GLY A 1 113 ? -20.389 -2.921 8.826 1.00 83.88 113 GLY A O 1
ATOM 864 N N . PHE A 1 114 ? -18.259 -2.835 8.139 1.00 81.62 114 PHE A N 1
ATOM 865 C CA . PHE A 1 114 ? -18.416 -1.629 7.316 1.00 81.62 114 PHE A CA 1
ATOM 866 C C . PHE A 1 114 ? -18.698 -1.926 5.841 1.00 81.62 114 PHE A C 1
ATOM 868 O O . PHE A 1 114 ? -19.108 -1.029 5.111 1.00 81.62 114 PHE A O 1
ATOM 875 N N . ALA A 1 115 ? -18.430 -3.153 5.398 1.00 71.19 115 ALA A N 1
ATOM 876 C CA . ALA A 1 115 ? -18.696 -3.624 4.046 1.00 71.19 115 ALA A CA 1
ATOM 877 C C . ALA A 1 115 ? -19.502 -4.927 4.128 1.00 71.19 115 ALA A C 1
ATOM 879 O O . ALA A 1 115 ? -19.073 -5.851 4.822 1.00 71.19 115 ALA A O 1
ATOM 880 N N . GLU A 1 116 ? -20.648 -4.968 3.443 1.00 57.88 116 GLU A N 1
ATOM 881 C CA . GLU A 1 116 ? -21.474 -6.173 3.250 1.00 57.88 116 GLU A CA 1
ATOM 882 C C . GLU A 1 116 ? -20.845 -7.119 2.207 1.00 57.88 116 GLU A C 1
ATOM 884 O O . GLU A 1 116 ? -20.275 -6.633 1.199 1.00 57.88 116 GLU A O 1
#

Secondary structure (DSSP, 8-state):
--HHHHHHHHHHHHHHHHHHHHHHHHHHHTT---HHHHHHHHHHHHHHHHHHHHHHHHHHHHHHHHH--S----SSHHHHHHHHHHHHHHHHHHHHHHHHHHHHHHHHHHHTTS--

pLDDT: mean 86.25, std 8.77, range [54.66, 95.25]

Radius of gyration: 17.43 Å; chains: 1; bounding box: 44×19×52 Å